Protein AF-A0A6L9TBM5-F1 (afdb_monomer)

Sequence (78 aa):
MARKDNCTIMQCDRCQTLKYFEKQDDHGFKEWWNIVRFDADGSQHDYLLCARCHEQYVNKLKDADNEFDSWMKNGAQS

Nearest PDB structures (foldseek):
  6eu2-assembly1_O  TM=5.810E-01  e=4.364E+00  Saccharomyces cerevisiae S288C
  2xwy-assembly1_A  TM=3.956E-01  e=7.590E+00  Hepacivirus hominis

Structure (mmCIF, N/CA/C/O backbone):
data_AF-A0A6L9TBM5-F1
#
_entry.id   AF-A0A6L9TBM5-F1
#
loop_
_atom_site.group_PDB
_atom_site.id
_atom_site.type_symbol
_atom_site.label_atom_id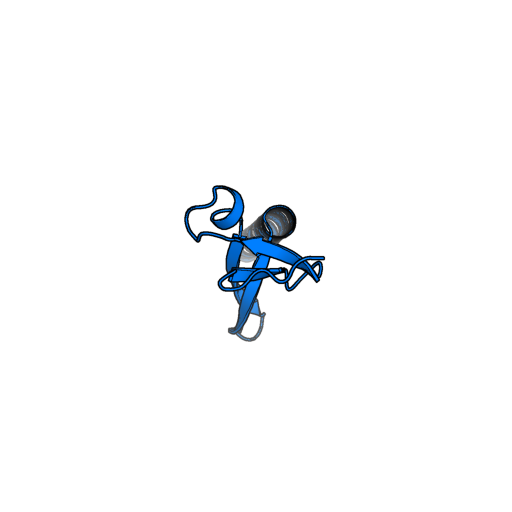
_atom_site.label_alt_id
_atom_site.label_comp_id
_atom_site.label_asym_id
_atom_site.label_entity_id
_atom_site.label_seq_id
_atom_site.pdbx_PDB_ins_code
_atom_site.Cartn_x
_atom_site.Cartn_y
_atom_site.Cartn_z
_atom_site.occupancy
_atom_site.B_iso_or_equiv
_atom_site.auth_seq_id
_atom_site.auth_comp_id
_atom_site.auth_asym_id
_atom_site.auth_atom_id
_atom_site.pdbx_PDB_model_num
ATOM 1 N N . MET A 1 1 ? -12.108 -5.397 30.566 1.00 52.81 1 MET A N 1
ATOM 2 C CA . MET A 1 1 ? -12.839 -4.585 29.567 1.00 52.81 1 MET A CA 1
ATOM 3 C C . MET A 1 1 ? -14.197 -5.230 29.347 1.00 52.81 1 MET A C 1
ATOM 5 O O . MET A 1 1 ? -14.235 -6.450 29.243 1.00 52.81 1 MET A O 1
ATOM 9 N N . AL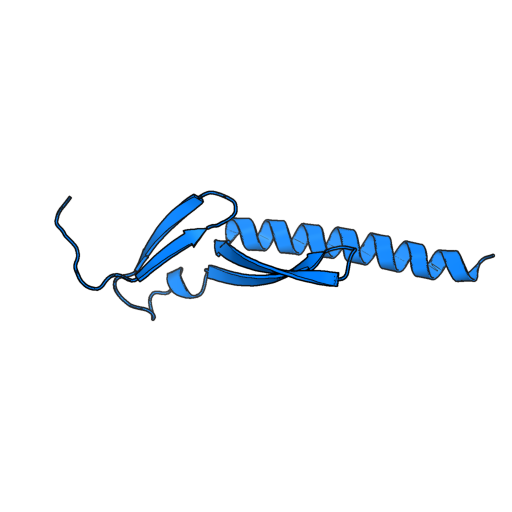A A 1 2 ? -15.291 -4.464 29.345 1.00 64.81 2 ALA A N 1
ATOM 10 C CA . ALA A 1 2 ? -16.616 -5.007 29.040 1.00 64.81 2 ALA A CA 1
ATOM 11 C C . ALA A 1 2 ? -16.650 -5.518 27.590 1.00 64.81 2 ALA A C 1
ATOM 13 O O . ALA A 1 2 ? -16.087 -4.879 26.699 1.00 64.81 2 ALA A O 1
ATOM 14 N N . ARG A 1 3 ? -17.278 -6.674 27.367 1.00 63.62 3 ARG A N 1
ATOM 15 C CA . ARG A 1 3 ? -17.481 -7.243 26.031 1.00 63.62 3 ARG A CA 1
ATOM 16 C C . ARG A 1 3 ? -18.364 -6.289 25.218 1.00 63.62 3 ARG A C 1
ATOM 18 O O . ARG A 1 3 ? -19.453 -5.951 25.669 1.00 63.62 3 ARG A O 1
ATOM 25 N N . LYS A 1 4 ? -17.877 -5.836 24.058 1.00 67.00 4 LYS A N 1
ATOM 26 C CA . LYS A 1 4 ? -18.648 -5.038 23.093 1.00 67.00 4 LYS A CA 1
ATOM 27 C C . LYS A 1 4 ? -19.004 -5.922 21.903 1.00 67.00 4 LYS A C 1
ATOM 29 O O . LYS A 1 4 ? -18.144 -6.216 21.075 1.00 67.00 4 LYS A O 1
ATOM 34 N N . ASP A 1 5 ? -20.252 -6.371 21.861 1.00 69.50 5 ASP A N 1
ATOM 35 C CA . ASP A 1 5 ? -20.794 -7.114 20.725 1.00 69.50 5 ASP A CA 1
ATOM 36 C C . ASP A 1 5 ? -21.127 -6.140 19.568 1.00 69.50 5 ASP A C 1
ATOM 38 O O . ASP A 1 5 ? -21.409 -4.966 19.805 1.00 69.50 5 ASP A O 1
ATOM 42 N N . ASN A 1 6 ? -21.066 -6.615 18.316 1.00 75.06 6 ASN A N 1
ATOM 43 C CA . ASN A 1 6 ? -21.339 -5.857 17.077 1.00 75.06 6 ASN A CA 1
ATOM 44 C C . ASN A 1 6 ? -20.374 -4.702 16.728 1.00 75.06 6 ASN A C 1
ATOM 46 O O . ASN A 1 6 ? -20.788 -3.720 16.114 1.00 75.06 6 ASN A O 1
ATOM 50 N N . CYS A 1 7 ? -19.083 -4.810 17.059 1.00 79.81 7 CYS A N 1
ATOM 51 C CA . CYS A 1 7 ? -18.076 -3.862 16.570 1.00 79.81 7 CYS A CA 1
ATOM 52 C C . CYS A 1 7 ? -17.392 -4.352 15.283 1.00 79.81 7 CYS A C 1
ATOM 54 O O . CYS A 1 7 ? -17.120 -5.540 15.116 1.00 79.81 7 CYS A O 1
ATOM 56 N N . THR A 1 8 ? -17.079 -3.421 14.380 1.00 86.56 8 THR A N 1
ATOM 57 C CA . THR A 1 8 ? -16.141 -3.677 13.280 1.00 86.56 8 THR A CA 1
ATOM 58 C C . THR A 1 8 ? -14.724 -3.447 13.789 1.00 86.56 8 THR A C 1
ATOM 60 O O . THR A 1 8 ? -14.435 -2.409 14.386 1.00 86.56 8 THR A O 1
ATOM 63 N N . ILE A 1 9 ? -13.841 -4.413 13.558 1.00 88.81 9 ILE A N 1
ATOM 64 C CA . ILE A 1 9 ? -12.429 -4.323 13.927 1.00 88.81 9 ILE A CA 1
ATOM 65 C C . ILE A 1 9 ? -11.637 -4.032 12.660 1.00 88.81 9 ILE A C 1
ATOM 67 O O . ILE A 1 9 ? -11.762 -4.753 11.674 1.00 88.81 9 ILE A O 1
ATOM 71 N N . MET A 1 10 ? -10.816 -2.987 12.700 1.00 92.19 10 MET A N 1
ATOM 72 C CA . MET A 1 10 ? -9.846 -2.692 11.651 1.00 92.19 10 MET A CA 1
ATOM 73 C C . MET A 1 10 ? -8.438 -2.850 12.210 1.00 92.19 10 MET A C 1
ATOM 75 O O . MET A 1 10 ? -8.111 -2.286 13.259 1.00 92.19 10 MET A O 1
ATOM 79 N N . GLN A 1 11 ? -7.617 -3.623 11.504 1.00 95.75 11 GLN A N 1
ATOM 80 C CA . GLN A 1 11 ? -6.212 -3.844 11.820 1.00 95.75 11 GLN A CA 1
ATOM 81 C C . GLN A 1 11 ? -5.364 -3.340 10.663 1.00 95.75 11 GLN A C 1
ATOM 83 O O . GLN A 1 11 ? -5.601 -3.692 9.516 1.00 95.75 11 GLN A O 1
ATOM 88 N N . CYS A 1 12 ? -4.394 -2.480 10.960 1.00 97.19 12 CYS A N 1
ATOM 89 C CA . CYS A 1 12 ? -3.487 -1.978 9.936 1.00 97.19 12 CYS A CA 1
ATOM 90 C C . CYS A 1 12 ? -2.457 -3.060 9.624 1.00 97.19 12 CYS A C 1
ATOM 92 O O . CYS A 1 12 ? -1.681 -3.415 10.512 1.00 97.19 12 CYS A O 1
ATOM 94 N N . ASP A 1 13 ? -2.378 -3.517 8.379 1.00 97.88 13 ASP A N 1
ATOM 95 C CA . ASP A 1 13 ? -1.453 -4.588 7.989 1.00 97.88 13 ASP A CA 1
ATOM 96 C C . ASP A 1 13 ? 0.015 -4.188 8.177 1.00 97.88 13 ASP A C 1
ATOM 98 O O . ASP A 1 13 ? 0.874 -5.019 8.470 1.00 97.88 13 ASP A O 1
ATOM 102 N N . ARG A 1 14 ? 0.316 -2.886 8.095 1.00 96.62 14 ARG A N 1
ATOM 103 C CA . ARG A 1 14 ? 1.678 -2.377 8.278 1.00 96.62 14 ARG A CA 1
ATOM 104 C C . ARG A 1 14 ? 2.090 -2.253 9.742 1.00 96.62 14 ARG A C 1
ATOM 106 O O . ARG A 1 14 ? 3.128 -2.774 10.134 1.00 96.62 14 ARG A O 1
ATOM 113 N N . CYS A 1 15 ? 1.351 -1.475 10.535 1.00 97.38 15 CYS A N 1
ATOM 114 C CA . CYS A 1 15 ? 1.762 -1.122 11.902 1.00 97.38 15 CYS A CA 1
ATOM 115 C C . CYS A 1 15 ? 1.009 -1.888 12.990 1.00 97.38 15 CYS A C 1
ATOM 117 O O . CYS A 1 15 ? 1.226 -1.619 14.169 1.00 97.38 15 CYS A O 1
ATOM 119 N N . GLN A 1 16 ? 0.113 -2.803 12.605 1.00 96.62 16 GLN A N 1
ATOM 120 C CA . GLN A 1 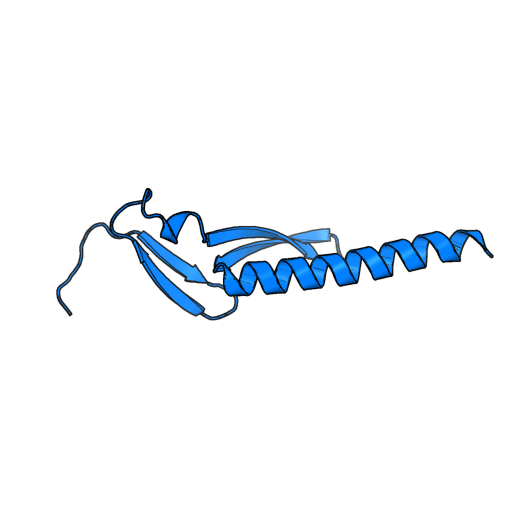16 ? -0.648 -3.678 13.501 1.00 96.62 16 GLN A CA 1
ATOM 121 C C . GLN A 1 16 ? -1.536 -2.922 14.505 1.00 96.62 16 GLN A C 1
ATOM 123 O O . GLN A 1 16 ? -2.041 -3.491 15.469 1.00 96.62 16 GLN A O 1
ATOM 128 N N . THR A 1 17 ? -1.761 -1.623 14.278 1.00 94.31 17 THR A N 1
ATOM 129 C CA . THR A 1 17 ? -2.696 -0.825 15.074 1.00 94.31 17 THR A CA 1
ATOM 130 C C . THR A 1 17 ? -4.106 -1.359 14.881 1.00 94.31 17 THR A C 1
ATOM 132 O O . THR A 1 17 ? -4.547 -1.529 13.746 1.00 94.31 17 THR A O 1
ATOM 135 N N . LEU A 1 18 ? -4.804 -1.569 15.995 1.00 93.00 18 LEU A N 1
ATOM 136 C CA . LEU A 1 18 ? -6.190 -2.014 16.047 1.00 93.00 18 LEU A CA 1
ATOM 137 C C . LEU A 1 18 ? -7.102 -0.848 16.420 1.00 93.00 18 LEU A C 1
ATOM 139 O O . LEU A 1 18 ? -6.816 -0.114 17.370 1.00 93.00 18 LEU A O 1
ATOM 143 N N . LYS A 1 19 ? -8.219 -0.700 15.709 1.00 90.25 19 LYS A N 1
ATOM 144 C CA . LYS A 1 19 ? -9.291 0.229 16.077 1.00 90.25 19 LYS A CA 1
ATOM 145 C C . LYS A 1 19 ? -10.637 -0.476 15.991 1.00 90.25 19 LYS A C 1
ATOM 147 O O . LYS A 1 19 ? -10.899 -1.242 15.067 1.00 90.25 19 LYS A O 1
ATOM 152 N N . TYR A 1 20 ? -11.461 -0.217 16.997 1.00 88.81 20 TYR A N 1
ATOM 153 C CA . TYR A 1 20 ? -12.795 -0.780 17.136 1.00 88.81 20 TYR A CA 1
ATOM 154 C C . TYR A 1 20 ? -13.801 0.304 16.788 1.00 88.81 20 TYR A C 1
ATOM 156 O O . TYR A 1 20 ? -13.755 1.393 17.361 1.00 88.81 20 TYR A O 1
ATOM 164 N N . PHE A 1 21 ? -14.707 -0.009 15.875 1.00 86.50 21 PHE A N 1
ATOM 165 C CA . PHE A 1 21 ? -15.769 0.883 15.446 1.00 86.50 21 PHE A CA 1
ATOM 166 C C . PHE A 1 21 ? -17.112 0.294 15.843 1.00 86.50 21 PHE A C 1
ATOM 168 O O . PHE A 1 21 ? -17.454 -0.819 15.448 1.00 86.50 21 PHE A O 1
ATOM 175 N N . GLU A 1 22 ? -17.875 1.040 16.638 1.00 82.38 22 GLU A N 1
ATOM 176 C CA . GLU A 1 22 ? -19.241 0.652 17.007 1.00 82.38 22 GLU A CA 1
ATOM 177 C C . GLU A 1 22 ? -20.224 0.879 15.855 1.0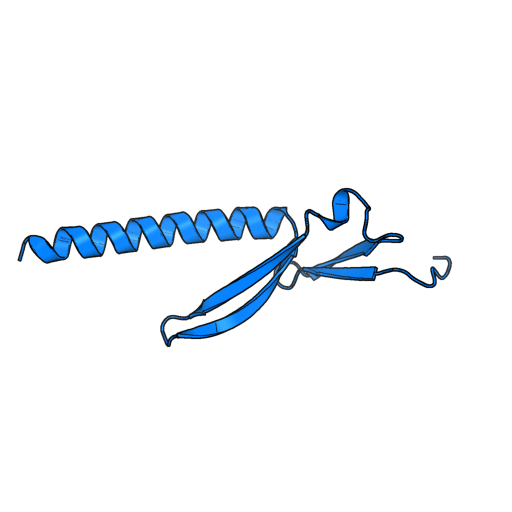0 82.38 22 GLU A C 1
ATOM 179 O O . GLU A 1 22 ? -21.257 0.219 15.783 1.00 82.38 22 GLU A O 1
ATOM 184 N N . LYS A 1 23 ? -19.901 1.801 14.941 1.00 80.25 23 LYS A N 1
ATOM 185 C CA . LYS A 1 23 ? -20.698 2.118 13.757 1.00 80.25 23 LYS A CA 1
ATOM 186 C C . LYS A 1 23 ? -19.787 2.390 12.560 1.00 80.25 23 LYS A C 1
ATOM 188 O O . LYS A 1 23 ? -18.692 2.922 12.723 1.00 80.25 23 LYS A O 1
ATOM 193 N N . GLN A 1 24 ? -20.244 2.032 11.362 1.00 71.06 24 GLN A N 1
ATOM 194 C CA . GLN A 1 24 ? -19.488 2.219 10.113 1.00 71.06 24 GLN A CA 1
ATOM 195 C C . GLN A 1 24 ? -19.472 3.677 9.615 1.00 71.06 24 GLN A C 1
ATOM 197 O O . GLN A 1 24 ? -18.705 4.014 8.719 1.00 71.06 24 GLN A O 1
ATOM 202 N N . ASP A 1 25 ? -20.304 4.550 10.183 1.00 73.88 25 ASP A N 1
ATOM 203 C CA . ASP A 1 25 ? -20.357 5.984 9.879 1.00 73.88 25 ASP A CA 1
ATOM 204 C C . ASP A 1 25 ? -19.478 6.838 10.808 1.00 73.88 25 ASP A C 1
ATOM 206 O O . ASP A 1 25 ? -19.430 8.061 10.649 1.00 73.88 25 ASP A O 1
ATOM 210 N N . ASP A 1 26 ? -18.759 6.211 11.745 1.00 77.69 26 ASP A N 1
ATOM 211 C CA . ASP A 1 26 ? -17.788 6.887 12.600 1.00 77.69 26 ASP A CA 1
ATOM 212 C C . ASP A 1 26 ? -16.768 7.642 11.730 1.00 77.69 26 ASP A C 1
ATOM 214 O O . ASP A 1 26 ? -16.224 7.098 10.765 1.00 77.69 26 ASP A O 1
ATOM 218 N N . HIS A 1 27 ? -16.497 8.908 12.063 1.00 75.19 27 HIS A N 1
ATOM 219 C CA . HIS A 1 27 ? -15.557 9.751 11.320 1.00 75.19 27 HIS A CA 1
ATOM 220 C C . HIS A 1 27 ? -14.202 9.058 11.131 1.00 75.19 27 HIS A C 1
ATOM 222 O O . HIS A 1 27 ? -13.602 9.130 10.061 1.00 75.19 27 HIS A O 1
ATOM 228 N N . GLY A 1 28 ? -13.752 8.318 12.147 1.00 77.62 28 GLY A N 1
ATOM 229 C CA . GLY A 1 28 ? -12.494 7.593 12.099 1.00 77.62 28 GLY A CA 1
ATOM 230 C C . GLY A 1 28 ? -12.500 6.350 11.209 1.00 77.62 28 GLY A C 1
ATOM 231 O O . GLY A 1 28 ? -11.418 5.827 10.967 1.00 77.62 28 GLY A O 1
ATOM 232 N N . PHE A 1 29 ? -13.661 5.852 10.763 1.00 81.25 29 PHE A N 1
ATOM 233 C CA . PHE A 1 29 ? -13.784 4.692 9.867 1.00 81.25 29 PHE A CA 1
ATOM 234 C C . PHE A 1 29 ? -13.352 5.056 8.441 1.00 81.25 29 PHE A C 1
ATOM 236 O O . PHE A 1 29 ? -12.642 4.297 7.790 1.00 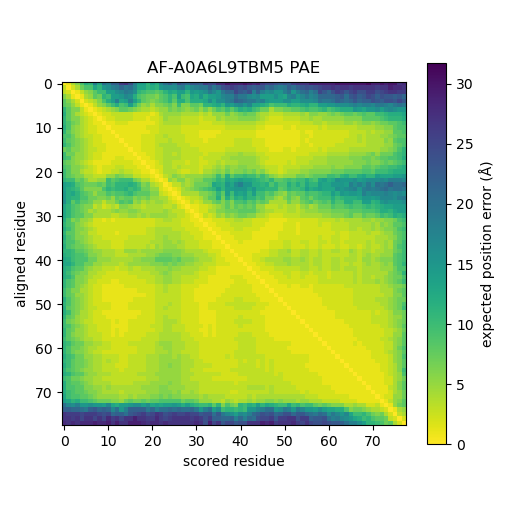81.25 29 PHE A O 1
ATOM 243 N N . LYS A 1 30 ? -13.696 6.270 7.989 1.00 83.75 30 LYS A N 1
ATOM 244 C CA . LYS A 1 30 ? -13.331 6.802 6.661 1.00 83.75 30 LYS A CA 1
ATOM 245 C C . LYS A 1 30 ? -11.837 7.103 6.503 1.00 83.75 30 LYS A C 1
ATOM 247 O O . LYS A 1 30 ? -11.373 7.355 5.399 1.00 83.75 30 LYS A O 1
ATOM 252 N N . GLU A 1 31 ? -11.089 7.095 7.601 1.00 88.38 31 GLU A N 1
ATOM 253 C CA . GLU A 1 31 ? -9.645 7.348 7.634 1.00 88.38 31 GLU A CA 1
ATOM 254 C C . GLU A 1 31 ? -8.805 6.074 7.400 1.00 88.38 31 GLU A C 1
ATOM 256 O O . GLU A 1 31 ? -7.573 6.113 7.476 1.00 88.38 31 GLU A O 1
ATOM 261 N N . TRP A 1 32 ? -9.461 4.942 7.133 1.00 94.12 32 TRP A N 1
ATOM 262 C CA . TRP A 1 32 ? -8.833 3.669 6.789 1.00 94.12 32 TRP A CA 1
ATOM 263 C C . TRP A 1 32 ? -8.911 3.407 5.293 1.00 94.12 32 TRP A C 1
ATOM 265 O O . TRP A 1 32 ? -9.934 3.647 4.656 1.00 94.12 32 TRP A O 1
ATOM 275 N N . TRP A 1 33 ? -7.820 2.890 4.743 1.00 95.06 33 TRP A N 1
ATOM 276 C CA . TRP A 1 33 ? -7.619 2.791 3.305 1.00 95.06 33 TRP A CA 1
ATOM 277 C C . TRP A 1 33 ? -7.349 1.349 2.909 1.00 95.06 33 TRP A C 1
ATOM 279 O O . TRP A 1 33 ? -6.346 0.776 3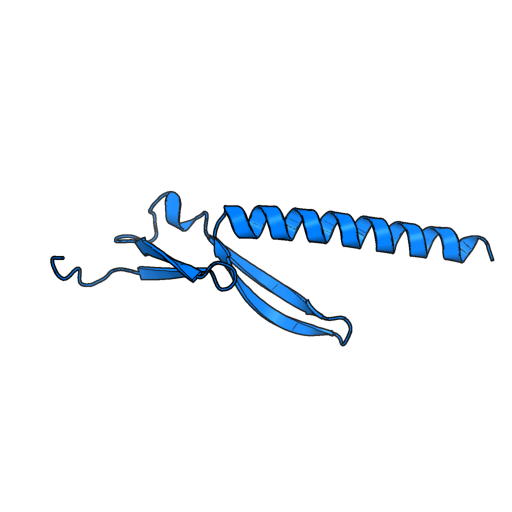.329 1.00 95.06 33 TRP A O 1
ATOM 289 N N . ASN A 1 34 ? -8.228 0.789 2.078 1.00 95.44 34 ASN A N 1
ATOM 290 C CA . ASN A 1 34 ? -7.913 -0.413 1.314 1.00 95.44 34 ASN A CA 1
ATOM 291 C C . ASN A 1 34 ? -7.106 0.016 0.093 1.00 95.44 34 ASN A C 1
ATOM 293 O O . ASN A 1 34 ? -7.583 0.820 -0.709 1.00 95.44 34 ASN A O 1
ATOM 297 N N . ILE A 1 35 ? -5.889 -0.496 -0.025 1.00 96.00 35 ILE A N 1
ATOM 298 C CA . ILE A 1 35 ? -5.017 -0.240 -1.164 1.00 96.00 35 ILE A CA 1
ATOM 299 C C . ILE A 1 35 ? -4.778 -1.528 -1.937 1.00 96.00 35 ILE A C 1
ATOM 301 O O . ILE A 1 35 ? -4.737 -2.614 -1.360 1.00 96.00 35 ILE A O 1
ATOM 305 N N . VAL A 1 36 ? -4.556 -1.363 -3.235 1.00 96.81 36 VAL A N 1
ATOM 306 C CA . VAL A 1 36 ? -4.100 -2.417 -4.135 1.00 96.81 36 VAL A CA 1
ATOM 307 C C . VAL A 1 36 ? -2.710 -2.023 -4.617 1.00 96.81 36 VAL A C 1
ATOM 309 O O . VAL A 1 36 ? -2.532 -0.931 -5.158 1.00 96.81 36 VAL A O 1
ATOM 312 N N . ARG A 1 37 ? -1.718 -2.887 -4.408 1.00 95.00 37 ARG A N 1
ATOM 313 C CA . ARG A 1 37 ? -0.332 -2.669 -4.831 1.00 95.00 37 ARG A CA 1
ATOM 314 C C . ARG A 1 37 ? 0.089 -3.767 -5.790 1.00 95.00 37 ARG A C 1
ATOM 316 O O . ARG A 1 37 ? 0.028 -4.940 -5.443 1.00 95.00 37 ARG A O 1
ATOM 323 N N . PHE A 1 38 ? 0.589 -3.373 -6.953 1.00 95.38 38 PHE A N 1
ATOM 324 C CA . PHE A 1 38 ? 1.277 -4.285 -7.857 1.00 95.38 38 PHE A CA 1
ATOM 325 C C . PHE A 1 38 ? 2.772 -4.303 -7.522 1.00 95.38 38 PHE A C 1
ATOM 327 O O . PHE A 1 38 ? 3.361 -3.264 -7.196 1.00 95.38 38 PHE A O 1
ATOM 334 N N . ASP A 1 39 ? 3.380 -5.485 -7.511 1.00 92.94 39 ASP A N 1
ATOM 335 C CA . ASP A 1 39 ? 4.837 -5.607 -7.464 1.00 92.94 39 ASP A CA 1
ATOM 336 C C . ASP A 1 39 ? 5.456 -5.520 -8.868 1.00 92.94 39 ASP A C 1
ATOM 338 O O . ASP A 1 39 ? 4.762 -5.307 -9.862 1.00 92.94 39 ASP A O 1
ATOM 342 N N . ALA A 1 40 ? 6.784 -5.626 -8.938 1.00 91.94 40 ALA A N 1
ATOM 343 C CA . ALA A 1 40 ? 7.522 -5.507 -10.194 1.00 91.94 40 ALA A CA 1
ATOM 344 C C . ALA A 1 40 ? 7.202 -6.633 -11.195 1.00 91.94 40 ALA A C 1
ATOM 346 O O . ALA A 1 40 ? 7.363 -6.428 -12.396 1.00 91.94 40 ALA A O 1
ATOM 347 N N . ASP A 1 41 ? 6.716 -7.781 -10.713 1.00 96.50 41 ASP A N 1
ATOM 348 C CA . ASP A 1 41 ? 6.297 -8.916 -11.539 1.00 96.50 41 ASP A CA 1
ATOM 349 C C . ASP A 1 41 ? 4.824 -8.793 -11.978 1.00 96.50 41 ASP A C 1
ATOM 351 O O . ASP A 1 41 ? 4.309 -9.638 -12.712 1.00 96.50 41 ASP A O 1
ATOM 355 N N . GLY A 1 42 ? 4.132 -7.732 -11.545 1.00 94.62 42 GLY A N 1
ATOM 356 C CA . GLY A 1 42 ? 2.719 -7.493 -11.824 1.00 94.62 42 GLY A CA 1
ATOM 357 C C . GLY A 1 42 ? 1.768 -8.262 -10.907 1.00 94.62 42 GLY A C 1
ATOM 358 O O . GLY A 1 42 ? 0.565 -8.289 -11.174 1.00 94.62 42 GLY A O 1
ATOM 359 N N . SER A 1 43 ? 2.258 -8.871 -9.823 1.00 97.56 43 SER A N 1
ATOM 360 C CA . SER A 1 43 ? 1.390 -9.559 -8.864 1.00 97.56 43 SER A CA 1
ATOM 361 C C . SER A 1 43 ? 0.643 -8.544 -8.005 1.00 97.56 43 SER A C 1
ATOM 363 O O . SER A 1 43 ? 1.228 -7.577 -7.512 1.00 97.56 43 SER A O 1
ATOM 365 N N . GLN A 1 44 ? -0.656 -8.772 -7.818 1.00 97.50 44 GLN A N 1
ATOM 366 C CA . GLN A 1 44 ? -1.521 -7.922 -7.005 1.00 97.50 44 GLN A CA 1
ATOM 367 C C . GLN A 1 44 ? -1.427 -8.290 -5.520 1.00 97.50 44 GLN A C 1
ATOM 369 O O . GLN A 1 44 ? -1.514 -9.462 -5.159 1.00 97.50 44 GLN A O 1
ATOM 374 N N . HIS A 1 45 ? -1.335 -7.271 -4.666 1.00 96.50 45 HIS A N 1
ATOM 375 C CA . HIS A 1 45 ? -1.349 -7.388 -3.211 1.00 96.50 45 HIS A CA 1
ATOM 376 C C . HIS A 1 45 ? -2.330 -6.381 -2.609 1.00 96.50 45 HIS A C 1
ATOM 378 O O . HIS A 1 45 ? -2.209 -5.178 -2.850 1.00 96.50 45 HIS A O 1
ATOM 384 N N . ASP A 1 46 ? -3.275 -6.861 -1.807 1.00 97.50 46 ASP A N 1
ATOM 385 C CA . ASP A 1 46 ? -4.260 -6.028 -1.114 1.00 97.50 46 ASP A CA 1
ATOM 386 C C . ASP A 1 46 ? -3.831 -5.774 0.338 1.00 97.50 46 ASP A C 1
ATOM 388 O O . ASP A 1 46 ? -3.377 -6.690 1.026 1.00 97.50 46 ASP A O 1
ATOM 392 N N . TYR A 1 47 ? -3.990 -4.535 0.815 1.00 97.19 47 TYR A N 1
ATOM 393 C CA . TYR A 1 47 ? -3.680 -4.161 2.200 1.00 97.19 47 TYR A CA 1
ATOM 394 C C . TYR A 1 47 ? -4.698 -3.179 2.774 1.00 97.19 47 TYR A C 1
ATOM 396 O O . TYR A 1 47 ? -5.171 -2.276 2.082 1.00 97.19 47 TYR A O 1
ATOM 404 N N . LEU A 1 48 ? -4.937 -3.279 4.078 1.00 96.94 48 LEU A N 1
ATOM 405 C CA . LEU A 1 48 ? -5.658 -2.304 4.881 1.00 96.94 48 LEU A CA 1
ATOM 406 C C . LEU A 1 48 ? -4.673 -1.441 5.681 1.00 96.94 48 LEU A C 1
ATOM 408 O O . LEU A 1 48 ? -3.928 -1.922 6.539 1.00 96.94 48 LEU A O 1
ATOM 412 N N . LEU A 1 49 ? -4.689 -0.129 5.445 1.00 97.44 49 LEU A N 1
ATOM 413 C CA . LEU A 1 49 ? -3.820 0.837 6.115 1.00 97.44 49 LEU A CA 1
ATOM 414 C C . LEU A 1 49 ? -4.613 1.827 6.971 1.00 97.44 49 LEU A C 1
ATOM 416 O O . LEU A 1 49 ? -5.655 2.340 6.569 1.00 97.44 49 LEU A O 1
ATOM 420 N N . CYS A 1 50 ? -4.060 2.176 8.134 1.00 96.19 50 CYS A N 1
ATOM 421 C CA . CYS A 1 50 ? -4.509 3.351 8.880 1.00 96.19 50 CYS A CA 1
ATOM 422 C C . CYS A 1 50 ? -4.020 4.647 8.209 1.00 96.19 50 CYS A C 1
ATOM 424 O O . CYS A 1 50 ? -3.005 4.632 7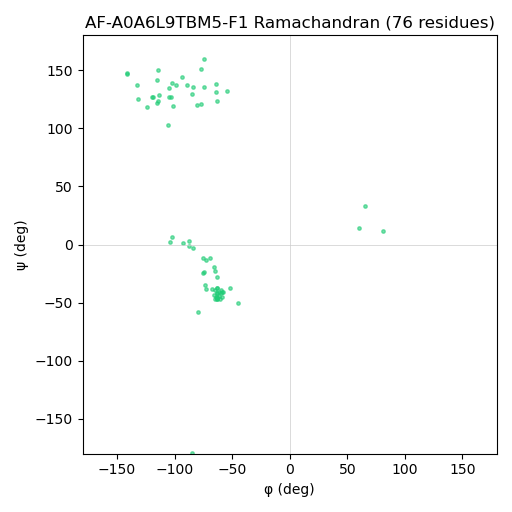.507 1.00 96.19 50 CYS A O 1
ATOM 426 N N . ALA A 1 51 ? -4.671 5.780 8.495 1.00 95.12 51 ALA A N 1
ATOM 427 C CA . ALA A 1 51 ? -4.354 7.091 7.913 1.00 95.12 51 ALA A CA 1
ATOM 428 C C . ALA A 1 51 ? -2.853 7.423 7.866 1.00 95.12 51 ALA A C 1
ATOM 430 O O . ALA A 1 51 ? -2.317 7.742 6.807 1.00 95.12 51 ALA A O 1
ATOM 431 N N . ARG A 1 52 ? -2.144 7.269 8.992 1.00 95.81 52 ARG A N 1
ATOM 432 C CA . ARG A 1 52 ? -0.701 7.554 9.076 1.00 95.81 52 ARG A CA 1
ATOM 433 C C . ARG A 1 52 ? 0.128 6.664 8.147 1.00 95.81 52 ARG A C 1
ATOM 435 O O . ARG A 1 52 ? 1.105 7.120 7.559 1.00 95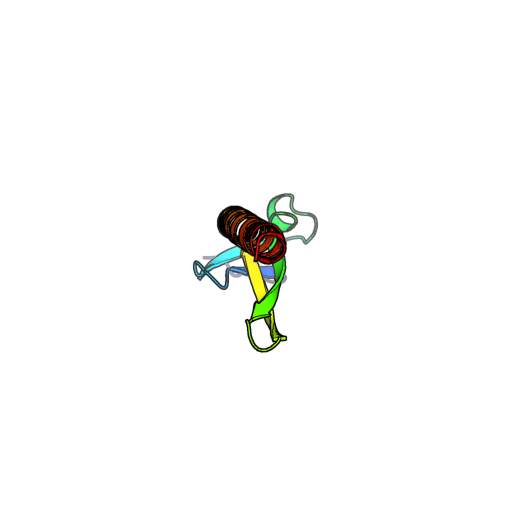.81 52 ARG A O 1
ATOM 442 N N . CYS A 1 53 ? -0.206 5.378 8.054 1.00 97.75 53 CYS A N 1
ATOM 443 C CA . CYS A 1 53 ? 0.521 4.460 7.176 1.00 97.75 53 CYS A CA 1
ATOM 444 C C . CYS A 1 53 ? 0.177 4.698 5.708 1.00 97.75 53 CYS A C 1
ATOM 446 O O . CYS A 1 53 ? 1.067 4.590 4.870 1.00 97.75 53 CYS A O 1
ATOM 448 N N . HIS A 1 54 ? -1.072 5.058 5.414 1.00 97.12 54 HIS A N 1
ATOM 449 C CA . HIS A 1 54 ? -1.500 5.434 4.075 1.00 97.12 54 HIS A CA 1
ATOM 450 C C . HIS A 1 54 ? -0.773 6.693 3.579 1.00 97.12 54 HIS A C 1
ATOM 452 O O . HIS A 1 54 ? -0.228 6.682 2.483 1.00 97.12 54 HIS A O 1
ATOM 458 N N . GLU A 1 55 ? -0.652 7.738 4.400 1.00 96.75 55 GLU A N 1
ATOM 459 C CA . GLU A 1 55 ? 0.106 8.947 4.044 1.00 96.75 55 GLU A CA 1
ATOM 460 C C . GLU A 1 55 ? 1.578 8.632 3.720 1.00 96.75 55 GLU A C 1
ATOM 462 O O . GLU A 1 55 ? 2.115 9.075 2.704 1.00 96.75 55 GLU A O 1
ATOM 467 N N . GLN A 1 56 ? 2.227 7.802 4.545 1.00 97.38 56 GLN A N 1
ATOM 468 C CA . GLN A 1 56 ? 3.598 7.349 4.282 1.00 97.38 56 GLN A CA 1
ATOM 469 C C . GLN A 1 56 ? 3.701 6.519 2.999 1.00 97.38 56 GLN A C 1
ATOM 471 O O . GLN A 1 56 ? 4.697 6.626 2.287 1.00 97.38 56 GLN A O 1
ATOM 476 N N . TYR A 1 57 ? 2.698 5.688 2.714 1.00 97.00 57 TYR A N 1
ATOM 477 C CA . TYR A 1 57 ? 2.632 4.901 1.488 1.00 97.00 57 TYR A CA 1
ATOM 478 C C . TYR A 1 57 ? 2.491 5.795 0.249 1.00 97.00 57 TYR A C 1
ATOM 480 O O . TYR A 1 57 ? 3.274 5.652 -0.684 1.00 97.00 57 TYR A O 1
ATOM 488 N N . VAL A 1 58 ? 1.589 6.780 0.272 1.00 96.69 58 VAL A N 1
ATOM 489 C CA . VAL A 1 58 ? 1.403 7.745 -0.825 1.00 96.69 58 VAL A CA 1
ATOM 490 C C . VAL A 1 58 ? 2.684 8.527 -1.113 1.00 96.69 58 VAL A C 1
ATOM 492 O O . VAL A 1 58 ? 3.022 8.733 -2.274 1.00 96.69 58 VAL A O 1
ATOM 495 N N . ASN A 1 59 ? 3.431 8.942 -0.087 1.00 97.25 59 ASN A N 1
ATOM 496 C CA . ASN A 1 59 ? 4.700 9.637 -0.313 1.00 97.25 59 ASN A CA 1
ATOM 497 C C . ASN A 1 59 ? 5.740 8.732 -0.992 1.00 97.25 59 ASN A C 1
ATOM 499 O O . ASN A 1 59 ? 6.408 9.176 -1.915 1.00 97.25 59 ASN A O 1
ATOM 503 N N . LYS A 1 60 ? 5.803 7.445 -0.621 1.00 95.12 60 LYS A N 1
ATOM 504 C CA . LYS A 1 60 ? 6.665 6.471 -1.312 1.00 95.12 60 LYS A CA 1
ATOM 505 C C . LYS A 1 60 ? 6.273 6.258 -2.772 1.00 95.12 60 LYS A C 1
ATOM 507 O O . LYS A 1 60 ? 7.156 6.071 -3.598 1.00 95.12 60 LYS A O 1
ATOM 512 N N . LEU A 1 61 ? 4.974 6.267 -3.076 1.00 95.62 61 LEU A N 1
ATOM 513 C CA . LEU A 1 61 ? 4.501 6.179 -4.458 1.00 95.62 61 LEU A CA 1
ATOM 514 C C . LEU A 1 61 ? 4.943 7.391 -5.273 1.00 95.62 61 LEU A C 1
ATOM 516 O O . LEU A 1 61 ? 5.499 7.211 -6.343 1.00 95.62 61 LEU A O 1
ATOM 520 N N . LYS A 1 62 ? 4.801 8.605 -4.730 1.00 97.25 62 LYS A N 1
ATOM 521 C CA . LYS A 1 62 ? 5.278 9.820 -5.406 1.00 97.25 62 LYS A CA 1
ATOM 522 C C . LYS A 1 62 ? 6.774 9.764 -5.709 1.00 97.25 62 LYS A C 1
ATOM 524 O O . LYS A 1 62 ? 7.184 10.188 -6.783 1.00 97.25 62 LYS A O 1
ATOM 529 N N . ASP A 1 63 ? 7.581 9.257 -4.779 1.00 97.00 63 ASP A N 1
ATOM 530 C CA . ASP A 1 63 ? 9.020 9.092 -5.002 1.00 97.00 63 ASP A CA 1
ATOM 531 C C . ASP A 1 63 ? 9.286 8.101 -6.150 1.00 97.00 63 ASP A C 1
ATOM 533 O O . ASP A 1 63 ? 10.036 8.421 -7.070 1.00 97.00 63 ASP A O 1
ATOM 537 N N . ALA A 1 64 ? 8.605 6.949 -6.153 1.00 94.69 64 ALA A N 1
ATOM 538 C CA . ALA A 1 64 ? 8.719 5.949 -7.217 1.00 94.69 64 ALA A CA 1
ATOM 539 C C . ALA A 1 64 ? 8.246 6.472 -8.588 1.00 94.69 64 ALA A C 1
ATOM 541 O O . ALA A 1 64 ? 8.916 6.235 -9.592 1.00 94.69 64 ALA A O 1
ATOM 542 N N . ASP A 1 65 ? 7.137 7.215 -8.632 1.00 96.06 65 ASP A N 1
ATOM 543 C CA . ASP A 1 65 ? 6.619 7.842 -9.852 1.00 96.06 65 ASP A CA 1
ATOM 544 C C . ASP A 1 65 ? 7.635 8.850 -10.413 1.00 96.06 65 ASP A C 1
ATOM 546 O O . ASP A 1 65 ? 7.947 8.832 -11.602 1.00 96.06 65 ASP A O 1
ATOM 550 N N . ASN A 1 66 ? 8.227 9.685 -9.550 1.00 96.88 66 ASN A N 1
ATOM 551 C CA . ASN A 1 66 ? 9.246 10.657 -9.952 1.00 96.88 66 ASN A CA 1
ATOM 552 C C . ASN A 1 66 ? 10.516 9.983 -10.500 1.00 96.88 66 ASN A C 1
ATOM 554 O O . ASN A 1 66 ? 11.100 10.460 -11.480 1.00 96.88 66 ASN A O 1
ATOM 558 N N . GLU A 1 67 ? 10.965 8.896 -9.869 1.00 95.81 67 GLU A N 1
ATOM 559 C CA . GLU A 1 67 ? 12.107 8.102 -10.333 1.00 95.81 67 GLU A CA 1
ATOM 560 C C . GLU A 1 67 ? 11.821 7.466 -11.698 1.00 95.81 67 GLU A C 1
ATOM 562 O O . GLU A 1 67 ? 12.641 7.574 -12.616 1.00 95.81 67 GLU A O 1
ATOM 567 N N . PHE A 1 68 ? 10.639 6.868 -11.860 1.00 94.56 68 PHE A N 1
ATOM 568 C CA . PHE A 1 68 ? 10.207 6.253 -13.111 1.00 94.56 68 PHE A CA 1
ATOM 569 C C . PHE A 1 68 ? 10.084 7.276 -14.247 1.00 94.56 68 PHE A C 1
ATOM 571 O O . PHE A 1 68 ? 10.637 7.072 -15.330 1.00 94.56 68 PHE A O 1
ATOM 578 N N . ASP A 1 69 ? 9.439 8.414 -13.993 1.00 95.31 69 ASP A N 1
ATOM 579 C CA . ASP A 1 69 ? 9.307 9.505 -14.961 1.00 95.31 69 ASP A CA 1
ATOM 580 C C . ASP A 1 69 ? 10.672 10.052 -15.394 1.00 95.31 69 ASP A C 1
ATOM 582 O O . ASP A 1 69 ? 10.883 10.382 -16.566 1.00 95.31 69 ASP A O 1
ATOM 586 N N . SER A 1 70 ? 11.615 10.156 -14.454 1.00 95.62 70 SER A N 1
ATOM 587 C CA . SER A 1 70 ? 12.984 10.592 -14.743 1.00 95.62 70 SER A CA 1
ATOM 588 C C . SER A 1 70 ? 13.713 9.582 -15.625 1.00 95.62 70 SER A C 1
ATOM 590 O O . SER A 1 70 ? 14.360 9.964 -16.601 1.00 95.62 70 SER A O 1
ATOM 592 N N . TRP A 1 71 ? 13.572 8.289 -15.328 1.00 94.75 71 TRP A N 1
ATOM 593 C CA . TRP A 1 71 ? 14.129 7.216 -16.147 1.00 94.75 71 TRP A CA 1
ATOM 594 C C . TRP A 1 71 ? 13.561 7.233 -17.576 1.00 94.75 71 TRP A C 1
ATOM 596 O O . TRP A 1 71 ? 14.331 7.230 -18.539 1.00 94.75 71 TRP A O 1
ATOM 606 N N . MET A 1 72 ? 12.238 7.368 -17.724 1.00 94.81 72 MET A N 1
ATOM 607 C CA . MET A 1 72 ? 11.566 7.453 -19.027 1.00 94.81 72 MET A CA 1
ATOM 608 C C . MET A 1 72 ? 12.055 8.640 -19.869 1.00 94.81 72 MET A C 1
ATOM 610 O O . MET A 1 72 ? 12.287 8.494 -21.069 1.00 94.81 72 MET A O 1
ATOM 614 N N . LYS A 1 73 ? 12.248 9.816 -19.256 1.00 92.88 73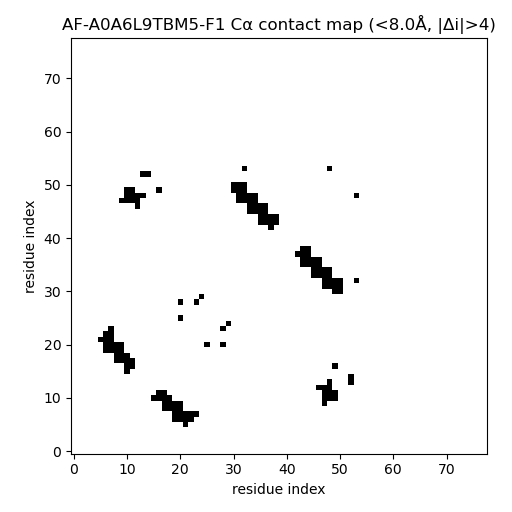 LYS A N 1
ATOM 615 C CA . LYS A 1 73 ? 12.744 11.019 -19.953 1.00 92.88 73 LYS A CA 1
ATOM 616 C C . LYS A 1 73 ? 14.190 10.872 -20.424 1.00 92.88 73 LYS A C 1
ATOM 618 O O . LYS A 1 73 ? 14.519 11.327 -21.518 1.00 92.88 73 LYS A O 1
ATOM 623 N N . ASN A 1 74 ? 15.038 10.224 -19.628 1.00 88.94 74 ASN A N 1
ATOM 624 C CA . ASN A 1 74 ? 16.453 10.036 -19.957 1.00 88.94 74 ASN A CA 1
ATOM 625 C C . ASN A 1 74 ? 16.672 8.970 -21.044 1.00 88.94 74 ASN A C 1
ATOM 627 O O . ASN A 1 74 ? 17.665 9.033 -21.764 1.00 88.94 74 ASN A O 1
ATOM 631 N N . GLY A 1 75 ? 15.736 8.031 -21.221 1.00 73.12 75 GLY A N 1
ATOM 632 C CA . GLY A 1 75 ? 15.784 7.043 -22.305 1.00 73.12 75 GLY A CA 1
ATOM 633 C C . GLY A 1 75 ? 15.633 7.636 -23.713 1.00 73.12 75 GLY A C 1
ATOM 634 O O . GLY A 1 75 ? 16.046 7.013 -24.682 1.00 73.12 75 GLY A O 1
ATOM 635 N N . ALA A 1 76 ? 15.088 8.851 -23.846 1.00 61.22 76 ALA A N 1
ATOM 636 C CA . ALA A 1 76 ? 14.964 9.545 -25.131 1.00 61.22 76 ALA A CA 1
ATOM 637 C C . ALA A 1 76 ? 16.239 10.311 -25.550 1.00 61.22 76 ALA A C 1
ATOM 639 O O . ALA A 1 76 ? 16.254 10.927 -26.615 1.00 61.22 76 ALA A O 1
ATOM 640 N N . GLN A 1 77 ? 17.285 10.319 -24.712 1.00 58.22 77 GLN A N 1
ATOM 641 C CA . GLN A 1 77 ? 18.555 11.017 -24.965 1.00 58.22 77 GLN A CA 1
ATOM 642 C C . GLN A 1 77 ? 19.697 10.089 -25.425 1.00 58.22 77 GLN A C 1
ATOM 644 O O . GLN A 1 77 ? 20.830 10.560 -25.544 1.00 58.22 77 GLN A O 1
ATOM 649 N N . SER A 1 78 ? 19.423 8.803 -25.681 1.00 49.34 78 SER A N 1
ATOM 650 C CA . SER A 1 78 ? 20.394 7.825 -26.204 1.00 49.34 78 SER A CA 1
ATOM 651 C C . SER A 1 78 ? 20.261 7.589 -27.701 1.00 49.34 78 SER A C 1
ATOM 653 O O . SER A 1 78 ? 19.112 7.327 -28.126 1.00 49.34 78 SER A O 1
#

pLDDT: mean 88.78, std 11.85, range [49.34, 97.88]

Solvent-accessible surface area (backbone atoms only — not comparable to full-atom values): 4806 Å² total; per-residue (Å²): 131,83,88,74,82,79,51,51,78,47,60,17,72,83,79,64,51,74,48,79,32,79,50,86,81,41,77,75,52,76,45,48,42,82,45,80,43,67,51,96,90,65,53,79,43,80,45,40,27,39,50,74,57,43,54,56,48,53,53,52,49,53,52,51,50,53,53,49,53,50,52,60,61,56,62,75,75,113

Radius of gyration: 18.03 Å; Cα contacts (8 Å, |Δi|>4): 75; chains: 1; bounding box: 42×21×56 Å

Mean predicted aligned error: 6.01 Å

Secondary structure (DSSP, 8-state):
----TTPEEEE-TTT--EEEESSTT-TTTTTEEEEEEE-TT--EEEEEEEHHHHHHHHHHHHHHHHHHHHHHHHGGG-

Foldseek 3Di:
DDDDPQWDWDAFPPPRDIDTHNDCPPPQNVQKDWDWDADPVRDIDIGIHGNVVVVVVVVVVVVVVVVVVVVVVVVVVD